Protein AF-A0ABD7RVI8-F1 (afdb_monomer)

Secondary structure (DSSP, 8-state):
--HHHHHHHHHHHHHHHHHHHHHHHHHHHTTS-HHHHHT--S-HHHHHHHHHHHHHHHHHHHHTTTTHHHHHHHHHHHHHHHHHHHHHHTBPPHHHHHHHHHHHHHS----TT--TTS-------------SSB-STTHHHHHHHHHHHHHHHHHHHHHHHHHS------------

Radius of gyration: 23.75 Å; Cα contacts (8 Å, |Δi|>4): 114; chains: 1; bounding box: 51×26×94 Å

pLDDT: mean 76.81, std 14.66, range [35.72, 91.62]

Structure (mmCIF, N/CA/C/O backbone):
data_AF-A0ABD7RVI8-F1
#
_entry.id   AF-A0ABD7RVI8-F1
#
loop_
_atom_site.group_PDB
_atom_site.id
_atom_site.type_symbol
_atom_site.label_atom_id
_atom_site.label_alt_id
_atom_site.label_comp_id
_atom_site.label_asym_id
_atom_site.label_entity_id
_atom_site.label_seq_id
_atom_site.pdbx_PDB_ins_code
_atom_site.Cartn_x
_atom_site.Cartn_y
_atom_site.Cartn_z
_atom_site.occupancy
_atom_site.B_iso_or_equiv
_atom_site.auth_seq_id
_atom_site.auth_comp_id
_atom_site.auth_asym_id
_atom_site.auth_atom_id
_atom_site.pdbx_PDB_model_num
ATOM 1 N N . MET A 1 1 ? -7.418 -14.032 27.346 1.00 65.50 1 MET A N 1
ATOM 2 C CA . MET A 1 1 ? -6.309 -13.885 26.374 1.00 65.50 1 MET A CA 1
ATOM 3 C C . MET A 1 1 ? -5.485 -12.656 26.754 1.00 65.50 1 MET A C 1
ATOM 5 O O . MET A 1 1 ? -6.101 -11.613 26.969 1.00 65.50 1 MET A O 1
ATOM 9 N N . 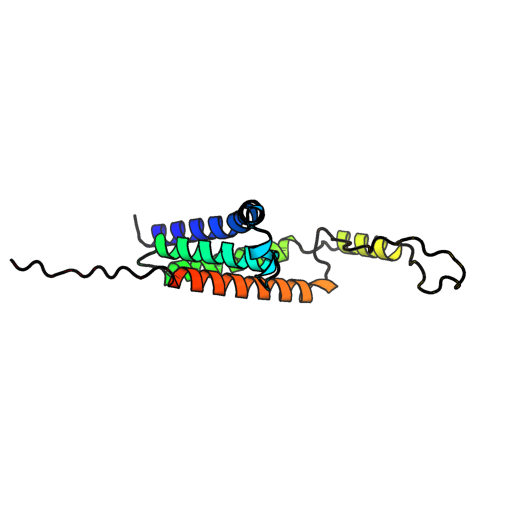PRO A 1 2 ? -4.152 -12.762 26.897 1.00 83.25 2 PRO A N 1
ATOM 10 C CA . PRO A 1 2 ? -3.298 -11.642 27.305 1.00 83.25 2 PRO A CA 1
ATOM 11 C C . PRO A 1 2 ? -3.337 -10.496 26.283 1.00 83.25 2 PRO A C 1
ATOM 13 O O . PRO A 1 2 ? -3.498 -10.730 25.084 1.00 83.25 2 PRO A O 1
ATOM 16 N N . ALA A 1 3 ? -3.195 -9.254 26.759 1.00 79.38 3 ALA A N 1
ATOM 17 C CA . ALA A 1 3 ? -3.340 -8.047 25.937 1.00 79.38 3 ALA A CA 1
ATOM 18 C C . ALA A 1 3 ? -2.394 -8.038 24.724 1.00 79.38 3 ALA A C 1
ATOM 20 O O . ALA A 1 3 ? -2.830 -7.733 23.620 1.00 79.38 3 ALA A O 1
ATOM 21 N N . ILE A 1 4 ? -1.143 -8.473 24.909 1.00 83.44 4 ILE A N 1
ATOM 22 C CA . ILE A 1 4 ? -0.126 -8.570 23.848 1.00 83.44 4 ILE A CA 1
ATOM 23 C C . ILE A 1 4 ? -0.589 -9.488 22.711 1.00 83.44 4 ILE A C 1
ATOM 25 O O . ILE A 1 4 ? -0.491 -9.126 21.544 1.00 83.44 4 ILE A O 1
ATOM 29 N N . VAL A 1 5 ? -1.160 -10.649 23.041 1.00 85.44 5 VAL A N 1
ATOM 30 C CA . VAL A 1 5 ? -1.636 -11.604 22.031 1.00 85.44 5 VAL A CA 1
ATOM 31 C C . VAL A 1 5 ? -2.849 -11.047 21.284 1.00 85.44 5 VAL A C 1
ATOM 33 O O . VAL A 1 5 ? -2.932 -11.193 20.070 1.00 85.44 5 VAL A O 1
ATOM 36 N N . ARG A 1 6 ? -3.763 -10.343 21.968 1.00 83.62 6 ARG A N 1
ATOM 37 C CA . ARG A 1 6 ? -4.909 -9.683 21.308 1.00 83.62 6 ARG A CA 1
ATOM 38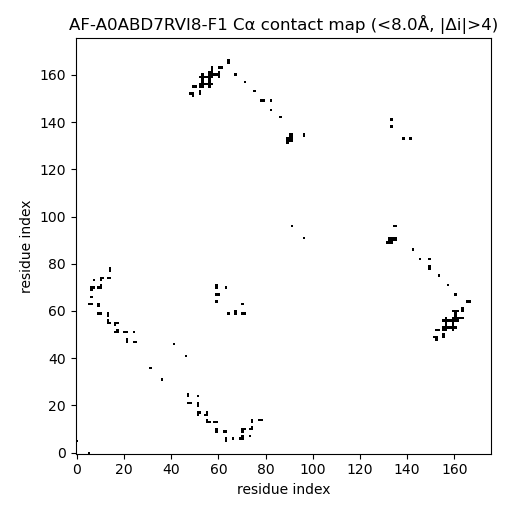 C C . ARG A 1 6 ? -4.448 -8.575 20.360 1.00 83.62 6 ARG A C 1
ATOM 40 O O . ARG A 1 6 ? -4.945 -8.487 19.243 1.00 83.62 6 ARG A O 1
ATOM 47 N N . ILE A 1 7 ? -3.477 -7.772 20.796 1.00 85.44 7 ILE A N 1
ATOM 48 C CA . ILE A 1 7 ? -2.845 -6.719 19.997 1.00 85.44 7 ILE A CA 1
ATOM 49 C C . ILE A 1 7 ? -2.204 -7.330 18.743 1.00 85.44 7 ILE A C 1
ATOM 51 O O . ILE A 1 7 ? -2.555 -6.930 17.635 1.00 85.44 7 ILE A O 1
ATOM 55 N N . GLY A 1 8 ? -1.355 -8.349 18.901 1.00 84.12 8 GLY A N 1
ATOM 56 C CA . GLY A 1 8 ? -0.686 -9.014 17.781 1.00 84.12 8 GLY A CA 1
ATOM 57 C C . GLY A 1 8 ? -1.661 -9.645 16.785 1.00 84.12 8 GLY A C 1
ATOM 58 O O . GLY A 1 8 ? -1.542 -9.422 15.585 1.00 84.12 8 GLY A O 1
ATOM 59 N N . LEU A 1 9 ? -2.678 -10.362 17.270 1.00 88.69 9 LEU A N 1
ATOM 60 C CA . LEU A 1 9 ? -3.653 -11.043 16.412 1.00 88.69 9 LEU A CA 1
ATOM 61 C C . LEU A 1 9 ? -4.548 -10.044 15.661 1.00 88.69 9 LEU A C 1
ATOM 63 O O . LEU A 1 9 ? -4.825 -10.235 14.481 1.00 88.69 9 LEU A O 1
ATOM 67 N N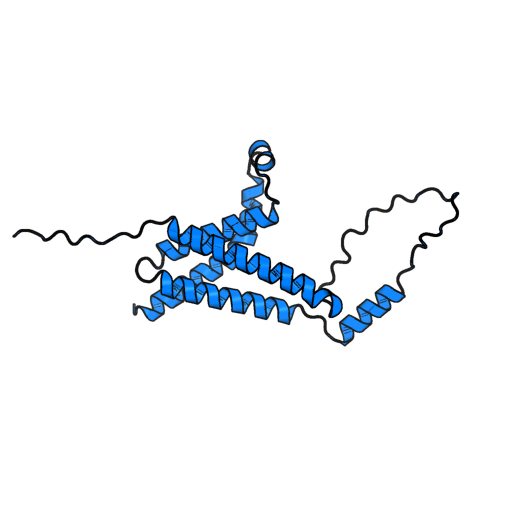 . SER A 1 10 ? -4.933 -8.937 16.304 1.00 87.25 10 SER A N 1
ATOM 68 C CA . SER A 1 10 ? -5.672 -7.855 15.637 1.00 87.25 10 SER A CA 1
ATOM 69 C C . SER A 1 10 ? -4.832 -7.117 14.587 1.00 87.25 10 SER A C 1
ATOM 71 O O . SER A 1 10 ? -5.347 -6.799 13.515 1.00 87.25 10 SER A O 1
ATOM 73 N N . ALA A 1 11 ? -3.539 -6.893 14.850 1.00 87.62 11 ALA A N 1
ATOM 74 C CA . ALA A 1 11 ? -2.624 -6.305 13.877 1.00 87.62 11 ALA A CA 1
ATOM 75 C C . ALA A 1 11 ? -2.428 -7.238 12.673 1.00 87.62 11 ALA A C 1
ATOM 77 O O . ALA A 1 11 ? -2.547 -6.794 11.534 1.00 87.62 11 ALA A O 1
ATOM 78 N N . LEU A 1 12 ? -2.231 -8.537 12.916 1.00 89.75 12 LEU A N 1
ATOM 79 C CA . LEU A 1 12 ? -2.093 -9.543 11.864 1.00 89.75 12 LEU A CA 1
ATOM 80 C C . LEU A 1 12 ? -3.364 -9.653 11.016 1.00 89.75 12 LEU A C 1
ATOM 82 O O . LEU A 1 12 ? -3.284 -9.592 9.795 1.00 89.75 12 LEU A O 1
ATOM 86 N N . ALA A 1 13 ? -4.542 -9.723 11.642 1.00 89.12 13 ALA A N 1
ATOM 87 C CA . ALA A 1 13 ? -5.815 -9.721 10.922 1.00 89.12 13 ALA A CA 1
ATOM 88 C C . ALA A 1 13 ? -5.991 -8.454 10.068 1.00 89.12 13 ALA A C 1
ATOM 90 O O . ALA A 1 13 ? -6.439 -8.534 8.928 1.00 89.12 13 ALA A O 1
ATOM 91 N N . THR A 1 14 ? -5.584 -7.290 10.583 1.00 87.62 14 THR A N 1
ATOM 92 C CA . THR A 1 14 ? -5.637 -6.030 9.826 1.00 87.62 14 THR A CA 1
ATOM 93 C C . THR A 1 14 ? -4.687 -6.049 8.625 1.00 87.62 14 THR A C 1
ATOM 95 O O . THR A 1 14 ? -5.070 -5.610 7.544 1.00 87.62 14 THR A O 1
ATOM 98 N N . LEU A 1 15 ? -3.472 -6.584 8.781 1.00 86.88 15 LEU A N 1
ATOM 99 C CA . LEU A 1 15 ? -2.514 -6.737 7.679 1.00 86.88 15 LEU A CA 1
ATOM 100 C C . LEU A 1 15 ? -3.025 -7.707 6.607 1.00 86.88 15 LEU A C 1
ATOM 102 O O . LEU A 1 15 ? -2.894 -7.422 5.420 1.00 86.88 15 LEU A O 1
ATOM 106 N N . VAL A 1 16 ? -3.669 -8.806 7.010 1.0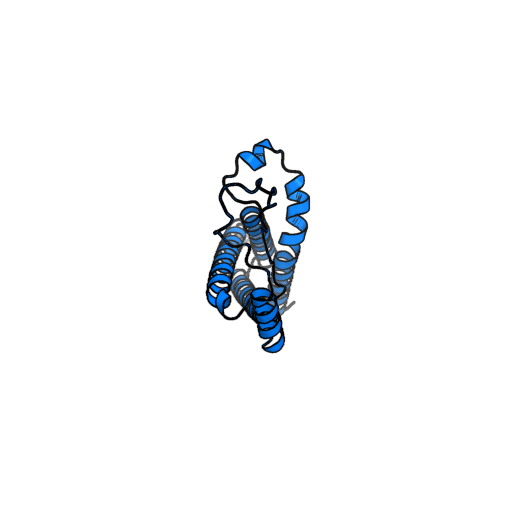0 88.69 16 VAL A N 1
ATOM 107 C CA . VAL A 1 16 ? -4.333 -9.735 6.082 1.00 88.69 16 VAL A CA 1
ATOM 108 C C . VAL A 1 16 ? -5.421 -9.006 5.293 1.00 88.69 16 VAL A C 1
ATOM 110 O O . VAL A 1 16 ? -5.457 -9.101 4.068 1.00 88.69 16 VAL A O 1
ATOM 113 N N . VAL A 1 17 ? -6.263 -8.209 5.959 1.00 87.19 17 VA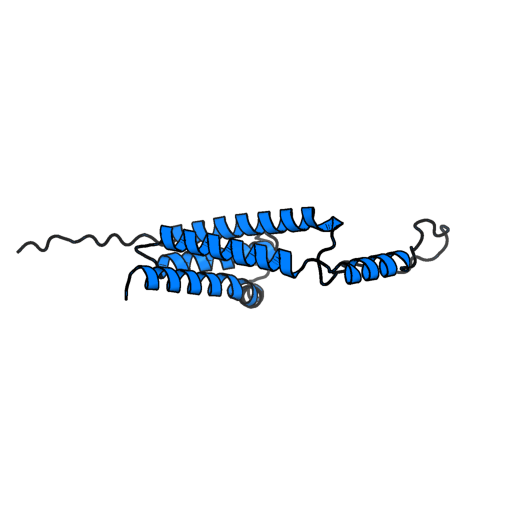L A N 1
ATOM 114 C CA . VAL A 1 17 ? -7.269 -7.386 5.271 1.00 87.19 17 VAL A CA 1
ATOM 115 C C . VAL A 1 17 ? -6.602 -6.410 4.299 1.00 87.19 17 VAL A C 1
ATOM 117 O O . VAL A 1 17 ? -7.020 -6.350 3.149 1.00 87.19 17 VAL A O 1
ATOM 120 N N . LEU A 1 18 ? -5.542 -5.700 4.698 1.00 85.75 18 LEU A N 1
ATOM 121 C CA . LEU A 1 18 ? -4.792 -4.779 3.824 1.00 85.75 18 LEU A CA 1
ATOM 122 C C . LEU A 1 18 ? -4.171 -5.455 2.598 1.00 85.75 18 LEU A C 1
ATOM 124 O O . LEU A 1 18 ? -3.991 -4.805 1.570 1.00 85.75 18 LEU A O 1
ATOM 128 N N . TYR A 1 19 ? -3.823 -6.734 2.713 1.00 84.44 19 TYR A N 1
ATOM 129 C CA . TYR A 1 19 ? -3.220 -7.498 1.629 1.00 84.44 19 TYR A CA 1
ATOM 130 C C . TYR A 1 19 ? -4.264 -8.029 0.636 1.00 84.44 19 TYR A C 1
ATOM 132 O O . TYR A 1 19 ? -4.085 -7.896 -0.572 1.00 84.44 19 TYR A O 1
ATOM 140 N N . PHE A 1 20 ? -5.377 -8.582 1.130 1.00 85.25 20 PHE A N 1
ATOM 141 C CA . PHE A 1 20 ? -6.403 -9.200 0.278 1.00 85.25 20 PHE A CA 1
ATOM 142 C C . PHE A 1 20 ? -7.466 -8.223 -0.226 1.00 85.25 20 PHE A C 1
ATOM 144 O O . PHE A 1 20 ? -8.001 -8.408 -1.318 1.00 85.25 20 PHE A O 1
ATOM 151 N N . SER A 1 21 ? -7.790 -7.172 0.533 1.00 82.75 21 SER A N 1
ATOM 152 C CA . SER A 1 21 ? -8.838 -6.231 0.120 1.00 82.75 21 SER A CA 1
ATOM 153 C C . SER A 1 21 ? -8.548 -5.540 -1.218 1.00 82.75 21 SER A C 1
ATOM 155 O O . SER A 1 21 ? -9.482 -5.490 -2.012 1.00 82.75 21 SER A O 1
ATOM 157 N N . PRO A 1 22 ? -7.312 -5.122 -1.571 1.00 81.94 22 PRO A N 1
ATOM 158 C CA . PRO A 1 22 ? -7.037 -4.557 -2.892 1.00 81.94 22 PRO A CA 1
ATOM 159 C C . PRO A 1 22 ? -7.236 -5.541 -4.053 1.00 81.94 22 PRO A C 1
ATOM 161 O O . PRO A 1 22 ? -7.400 -5.087 -5.180 1.00 81.94 22 PRO A O 1
ATOM 164 N N . GLN A 1 23 ? -7.214 -6.856 -3.800 1.00 83.31 23 GLN A N 1
ATOM 165 C CA . GLN A 1 23 ? -7.458 -7.890 -4.815 1.00 83.31 23 GLN A CA 1
ATOM 166 C C . GLN A 1 23 ? -8.959 -8.149 -4.998 1.00 83.31 23 GLN A C 1
ATOM 168 O O . GLN A 1 23 ? -9.422 -8.379 -6.108 1.00 83.31 23 GLN A O 1
ATOM 173 N N . LEU A 1 24 ? -9.735 -8.074 -3.914 1.00 80.88 24 LEU A N 1
ATOM 174 C CA . LEU A 1 24 ? -11.171 -8.365 -3.926 1.00 80.88 24 LEU A CA 1
ATOM 175 C C . LEU A 1 24 ? -12.030 -7.146 -4.281 1.00 80.88 24 LEU A C 1
ATOM 177 O O . LEU A 1 24 ? -13.040 -7.290 -4.968 1.00 80.88 24 LEU A O 1
ATOM 181 N N . LEU A 1 25 ? -11.648 -5.947 -3.824 1.00 80.50 25 LEU A N 1
ATOM 182 C CA . LEU A 1 25 ? -12.441 -4.736 -4.037 1.00 80.50 25 LEU A CA 1
ATOM 183 C C . LEU A 1 25 ? -12.668 -4.404 -5.515 1.00 80.50 25 LEU A C 1
ATOM 185 O O . LEU A 1 25 ? -13.792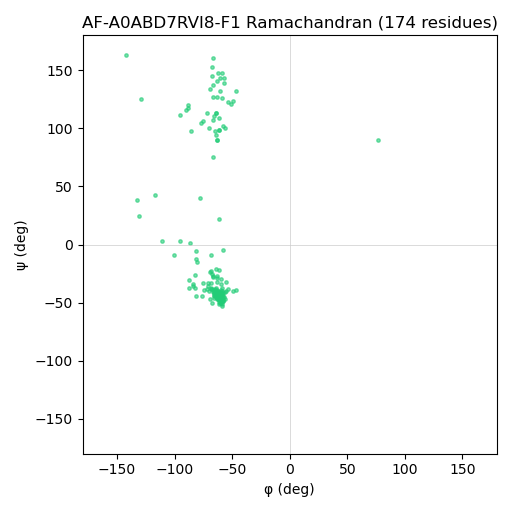 -4.035 -5.833 1.00 80.50 25 LEU A O 1
ATOM 189 N N . PRO A 1 26 ? -11.683 -4.531 -6.427 1.00 77.81 26 PRO A N 1
ATOM 190 C CA . PRO A 1 26 ? -11.896 -4.247 -7.843 1.00 77.81 26 PRO A CA 1
ATOM 191 C C . PRO A 1 26 ? -13.052 -5.051 -8.436 1.00 77.81 26 PRO A C 1
ATOM 193 O O . PRO A 1 26 ? -13.869 -4.491 -9.158 1.00 77.81 26 PRO A O 1
ATOM 196 N N . HIS A 1 27 ? -13.190 -6.327 -8.061 1.00 78.56 27 HIS A N 1
ATOM 197 C CA . HIS A 1 27 ? -14.299 -7.172 -8.512 1.00 78.56 27 HIS A CA 1
ATOM 198 C C . HIS A 1 27 ? -15.666 -6.669 -8.032 1.00 78.56 27 HIS A C 1
ATOM 200 O O . HIS A 1 27 ? -16.667 -6.867 -8.714 1.00 78.56 27 HIS A O 1
ATOM 206 N N . LEU A 1 28 ? -15.712 -5.995 -6.881 1.00 75.94 28 LEU A N 1
ATOM 207 C CA . LEU A 1 28 ? -16.920 -5.352 -6.364 1.00 75.94 28 LEU A CA 1
ATOM 208 C C . LEU A 1 28 ? -17.130 -3.957 -6.962 1.00 75.94 28 LEU A C 1
ATOM 210 O O . LEU A 1 28 ? -18.266 -3.555 -7.184 1.00 75.94 28 LEU A O 1
ATOM 214 N N . LEU A 1 29 ? -16.053 -3.223 -7.249 1.00 73.81 29 LEU A N 1
ATOM 215 C CA . LEU A 1 29 ? -16.106 -1.890 -7.852 1.00 73.81 29 LEU A CA 1
ATOM 216 C C . LEU A 1 29 ? -16.613 -1.925 -9.298 1.00 73.81 29 LEU A C 1
ATOM 218 O O . LEU A 1 29 ? -17.206 -0.949 -9.737 1.00 73.81 29 LEU A O 1
ATOM 222 N N . VAL A 1 30 ? -16.466 -3.045 -10.013 1.00 74.88 30 VAL A N 1
ATOM 223 C CA . VAL A 1 30 ? -17.097 -3.250 -11.335 1.00 74.88 30 VAL A CA 1
ATOM 224 C C . VAL A 1 30 ? -18.631 -3.200 -11.257 1.00 74.88 30 VAL A C 1
ATOM 226 O O . VAL A 1 30 ? -19.287 -2.904 -12.250 1.00 74.88 30 VAL A O 1
ATOM 229 N N . LEU A 1 31 ? -19.222 -3.441 -10.082 1.00 76.12 31 LEU A N 1
ATOM 230 C CA . LEU A 1 31 ? -20.670 -3.347 -9.874 1.00 76.12 31 LEU A CA 1
ATOM 231 C C . LEU A 1 31 ? -21.151 -1.903 -9.647 1.00 76.12 31 LEU A C 1
ATOM 233 O O . LEU A 1 31 ? -22.360 -1.689 -9.528 1.00 76.12 31 LEU A O 1
ATOM 237 N N . LEU A 1 32 ? -20.250 -0.912 -9.545 1.00 72.81 32 LEU A N 1
ATOM 238 C CA . LEU A 1 32 ? -20.675 0.481 -9.429 1.00 72.81 32 LEU A CA 1
ATOM 239 C C . LEU A 1 32 ? -21.354 0.935 -10.730 1.00 72.81 32 LEU A C 1
ATOM 241 O O . LEU A 1 32 ? -20.821 0.696 -11.813 1.00 72.81 32 LEU A O 1
ATOM 245 N N . PRO A 1 33 ? -22.475 1.670 -10.642 1.00 79.06 33 PRO A N 1
ATOM 246 C CA . PRO A 1 33 ? -23.052 2.327 -11.806 1.00 79.06 33 PRO A CA 1
ATOM 247 C C . PRO A 1 33 ? -22.034 3.276 -12.451 1.00 79.06 33 PRO A C 1
ATOM 249 O O . PRO A 1 33 ? -21.362 4.036 -11.747 1.00 79.06 33 PRO A O 1
ATOM 252 N N . GLU A 1 34 ? -21.973 3.295 -13.783 1.00 73.38 34 GLU A N 1
ATOM 253 C CA . GLU A 1 34 ? -21.052 4.156 -14.546 1.00 73.38 34 GLU A CA 1
ATOM 254 C C . GLU A 1 34 ? -21.192 5.642 -14.181 1.00 73.38 34 GLU A C 1
ATOM 256 O O . GLU A 1 34 ? -20.206 6.373 -14.145 1.00 73.38 34 GLU A O 1
ATOM 261 N N . SER A 1 35 ? -22.401 6.082 -13.816 1.00 75.31 35 SER A N 1
ATOM 262 C CA . SER A 1 35 ? -22.674 7.447 -13.353 1.00 75.31 35 SER A CA 1
ATOM 263 C C . SER A 1 35 ? -21.947 7.810 -12.055 1.00 75.31 35 SER A C 1
ATOM 265 O O . SER A 1 35 ? -21.560 8.962 -11.869 1.00 75.31 35 SER A O 1
ATOM 267 N N . VAL A 1 36 ? -21.734 6.840 -11.164 1.00 70.44 36 VAL A N 1
ATOM 268 C CA . VAL A 1 36 ? -21.009 7.034 -9.901 1.00 70.44 36 VAL A CA 1
ATOM 269 C C . VAL A 1 36 ? -19.503 6.967 -10.141 1.00 70.44 36 VAL A C 1
ATOM 271 O O . VAL A 1 36 ? -18.759 7.757 -9.563 1.00 70.44 36 VAL A O 1
ATOM 274 N N . ALA A 1 37 ? -19.052 6.078 -11.032 1.00 66.25 37 ALA A N 1
ATOM 275 C CA . ALA A 1 37 ? -17.648 5.999 -11.430 1.00 66.25 37 ALA A CA 1
ATOM 276 C C . ALA A 1 37 ? -17.181 7.285 -12.139 1.00 66.25 37 ALA A C 1
ATOM 278 O O . ALA A 1 37 ? -16.113 7.802 -11.823 1.00 66.25 37 ALA A O 1
ATOM 279 N N . ALA A 1 38 ? -18.007 7.849 -13.026 1.00 68.00 38 ALA A N 1
ATOM 280 C CA . ALA A 1 38 ? -17.714 9.096 -13.735 1.00 68.00 38 ALA A CA 1
ATOM 281 C C . ALA A 1 38 ? -17.731 10.342 -12.828 1.00 68.00 38 ALA A C 1
ATOM 283 O O . ALA A 1 38 ? -17.099 11.347 -13.147 1.00 68.00 38 ALA A O 1
ATOM 284 N N . ALA A 1 39 ? -18.437 10.291 -11.694 1.00 75.62 39 ALA A N 1
ATOM 285 C CA . ALA A 1 39 ? -18.519 11.397 -10.739 1.00 75.62 39 ALA A CA 1
ATOM 286 C C . ALA A 1 39 ? -17.312 11.483 -9.785 1.00 75.62 39 ALA A C 1
ATOM 288 O O . ALA A 1 39 ? -17.157 12.483 -9.083 1.00 75.62 39 ALA A O 1
ATOM 289 N N . LEU A 1 40 ? -16.466 10.449 -9.730 1.00 67.88 40 LEU A N 1
ATOM 290 C CA . LEU A 1 40 ? -15.295 10.403 -8.858 1.00 67.88 40 LEU A CA 1
ATOM 291 C C . LEU A 1 40 ? -14.047 10.859 -9.635 1.00 67.88 40 LEU A C 1
ATOM 293 O O . LEU A 1 40 ? -13.566 10.118 -10.489 1.00 67.88 40 LEU A O 1
ATOM 297 N N . PRO A 1 41 ? -13.448 12.026 -9.322 1.00 72.50 41 PRO A N 1
ATOM 298 C CA . PRO A 1 41 ? -12.217 12.500 -9.963 1.00 72.50 41 PRO A CA 1
ATOM 299 C C . PRO A 1 41 ? -10.974 11.785 -9.396 1.00 72.50 41 PRO A C 1
ATOM 301 O O . PRO A 1 41 ? -9.955 12.409 -9.109 1.00 72.50 41 PRO A O 1
ATOM 304 N N . ILE A 1 42 ? -11.071 10.477 -9.146 1.00 76.06 42 ILE A N 1
ATOM 305 C CA . ILE A 1 42 ? -10.026 9.659 -8.529 1.00 76.06 42 ILE A CA 1
ATOM 306 C C . ILE A 1 42 ? -9.813 8.440 -9.420 1.00 76.06 42 ILE A C 1
ATOM 308 O O . ILE A 1 42 ? -10.754 7.702 -9.701 1.00 76.06 42 ILE A O 1
ATOM 312 N N . GLY A 1 43 ? -8.568 8.209 -9.845 1.00 74.50 43 GLY A N 1
ATOM 313 C CA . GLY A 1 43 ? -8.225 7.036 -10.645 1.00 74.50 43 GLY A CA 1
ATOM 314 C C . GLY A 1 43 ? -8.570 5.722 -9.921 1.00 74.50 43 GLY A C 1
ATOM 315 O O . GLY A 1 43 ? -8.451 5.652 -8.692 1.00 74.50 43 GLY A O 1
ATOM 316 N N . PRO A 1 44 ? -8.948 4.657 -10.651 1.00 73.88 44 PRO A N 1
ATOM 317 C CA . PRO A 1 44 ? -9.457 3.412 -10.065 1.00 73.88 44 PRO A CA 1
ATOM 318 C C . PRO A 1 44 ? -8.454 2.743 -9.116 1.00 73.88 44 PRO A C 1
ATOM 320 O O . PRO A 1 44 ? -8.846 2.184 -8.092 1.00 73.88 44 PRO A O 1
ATOM 323 N N . PHE A 1 45 ? -7.153 2.862 -9.406 1.00 77.62 45 PHE A N 1
ATOM 324 C CA . PHE A 1 45 ? -6.083 2.387 -8.529 1.00 77.62 45 PHE A CA 1
ATOM 325 C C . PHE A 1 45 ? -6.092 3.094 -7.165 1.00 77.62 45 PHE A C 1
ATOM 327 O O . PHE A 1 45 ? -6.137 2.432 -6.128 1.00 77.62 45 PHE A O 1
ATOM 334 N N . ILE A 1 46 ? -6.115 4.433 -7.157 1.00 80.12 46 ILE A N 1
ATOM 335 C CA . ILE A 1 46 ? -6.117 5.230 -5.921 1.00 80.12 46 ILE A CA 1
ATOM 336 C C . ILE A 1 46 ? -7.417 5.007 -5.147 1.00 80.12 46 ILE A C 1
ATOM 338 O O . ILE A 1 46 ? -7.383 4.846 -3.929 1.00 80.12 46 ILE A O 1
ATOM 342 N N . LEU A 1 47 ? -8.557 4.932 -5.837 1.00 82.56 47 LEU A N 1
ATOM 343 C CA . LEU A 1 47 ? -9.847 4.658 -5.206 1.00 82.56 47 LEU A CA 1
ATOM 344 C C . LEU A 1 47 ? -9.845 3.301 -4.486 1.00 82.56 47 LEU A C 1
ATOM 346 O O . LEU A 1 47 ? -10.227 3.221 -3.317 1.00 82.56 47 LEU A O 1
ATOM 350 N N . ASN A 1 48 ? -9.363 2.249 -5.151 1.00 84.06 48 ASN A N 1
ATOM 351 C CA . ASN A 1 48 ? -9.226 0.925 -4.550 1.00 84.06 48 ASN A CA 1
ATOM 352 C C . ASN A 1 48 ? -8.271 0.950 -3.346 1.00 84.06 48 ASN A C 1
ATOM 354 O O . ASN A 1 48 ? -8.600 0.437 -2.274 1.00 84.06 48 ASN A O 1
ATOM 358 N N . LEU A 1 49 ? -7.111 1.592 -3.493 1.00 84.69 49 LEU A N 1
ATOM 359 C CA . LEU A 1 49 ? -6.105 1.718 -2.439 1.00 84.69 49 LEU A CA 1
ATOM 360 C C . LEU A 1 49 ? -6.653 2.453 -1.205 1.00 84.69 49 LEU A C 1
ATOM 362 O O . LEU A 1 49 ? -6.419 2.015 -0.079 1.00 84.69 49 LEU A O 1
ATOM 366 N N . LEU A 1 50 ? -7.430 3.519 -1.398 1.00 87.94 50 LEU A N 1
ATOM 367 C CA . LEU A 1 50 ? -8.075 4.260 -0.314 1.00 87.94 50 LEU A CA 1
ATOM 368 C C . LEU A 1 50 ? -9.156 3.431 0.381 1.00 87.94 50 LEU A C 1
ATOM 370 O O . LEU A 1 50 ? -9.146 3.328 1.606 1.00 87.94 50 LEU A O 1
ATOM 374 N N . LEU A 1 51 ? -10.075 2.826 -0.376 1.00 87.62 51 LEU A N 1
ATOM 375 C CA . LEU A 1 51 ? -11.200 2.077 0.191 1.00 87.62 51 LEU A CA 1
ATOM 376 C C . LEU A 1 51 ? -10.748 0.817 0.939 1.00 87.62 51 LEU A C 1
ATOM 378 O O . LEU A 1 51 ? -11.218 0.561 2.047 1.00 87.62 51 LEU A O 1
ATOM 382 N N . SER A 1 52 ? -9.807 0.060 0.371 1.00 87.88 52 SER A N 1
ATOM 383 C CA . SER A 1 52 ? -9.201 -1.110 1.026 1.00 87.88 52 SER A CA 1
ATOM 384 C C . SER A 1 52 ? -8.508 -0.729 2.340 1.00 87.88 52 SER A C 1
ATOM 386 O O . SER A 1 52 ? -8.692 -1.379 3.373 1.00 87.88 52 SER A O 1
ATOM 388 N N . SER A 1 53 ? -7.772 0.383 2.331 1.00 89.31 53 SER A N 1
ATOM 389 C CA . SER A 1 53 ? -7.043 0.880 3.502 1.00 89.31 53 SER A CA 1
ATOM 390 C C . SER A 1 53 ? -7.977 1.457 4.571 1.00 89.31 53 SER A C 1
ATOM 392 O O . SER A 1 53 ? -7.780 1.213 5.763 1.00 89.31 53 SER A O 1
ATOM 394 N N . LEU A 1 54 ? -9.043 2.151 4.164 1.00 90.19 54 LEU A N 1
ATOM 395 C CA . LEU A 1 54 ? -10.115 2.608 5.054 1.00 90.19 54 LEU A CA 1
ATOM 396 C C . LEU A 1 54 ? -10.818 1.428 5.730 1.00 90.19 54 LEU A C 1
ATOM 398 O O . LEU A 1 54 ? -10.989 1.436 6.951 1.00 90.19 54 LEU A O 1
ATOM 402 N N . LEU A 1 55 ? -11.183 0.399 4.957 1.00 89.00 55 LEU A N 1
ATOM 403 C CA . LEU A 1 55 ? -11.817 -0.816 5.469 1.00 89.00 55 LEU A CA 1
ATOM 404 C C . LEU A 1 55 ? -10.927 -1.497 6.516 1.00 89.00 55 LEU A C 1
ATOM 406 O O . LEU A 1 55 ? -11.398 -1.844 7.600 1.00 89.00 55 LEU A O 1
ATOM 410 N N . ALA A 1 56 ? -9.626 -1.609 6.246 1.00 88.31 56 ALA A N 1
ATOM 411 C CA . ALA A 1 56 ? -8.673 -2.132 7.215 1.00 88.31 56 ALA A CA 1
ATOM 412 C C . ALA A 1 56 ? -8.595 -1.289 8.498 1.00 88.31 56 ALA A C 1
ATOM 414 O O . ALA A 1 56 ? -8.566 -1.844 9.598 1.00 88.31 56 ALA A O 1
ATOM 415 N N . GLY A 1 57 ? -8.618 0.042 8.386 1.00 88.12 57 GLY A N 1
ATOM 416 C CA . GLY A 1 57 ? -8.688 0.941 9.541 1.00 88.12 57 GLY A CA 1
ATOM 417 C C . GLY A 1 57 ? -9.941 0.721 10.394 1.00 88.12 57 GLY A C 1
ATOM 418 O O . GLY A 1 57 ? -9.862 0.655 11.625 1.00 88.12 57 GLY A O 1
ATOM 419 N N . VAL A 1 58 ? -11.096 0.533 9.753 1.00 88.62 58 VAL A N 1
ATOM 420 C CA . VAL A 1 58 ? -12.353 0.197 10.438 1.00 88.62 58 VAL A CA 1
ATOM 421 C C . VAL A 1 58 ? -12.237 -1.160 11.141 1.00 88.62 58 VAL A C 1
ATOM 423 O O . VAL A 1 58 ? -12.552 -1.260 12.330 1.00 88.62 58 VAL A O 1
ATOM 426 N N . CYS A 1 59 ? -11.715 -2.186 10.461 1.00 87.81 59 CYS A N 1
ATOM 427 C CA . CYS A 1 59 ? -11.468 -3.506 11.049 1.00 87.81 59 CYS A CA 1
ATOM 428 C C . CYS A 1 59 ? -10.554 -3.424 12.278 1.00 87.81 59 CYS A C 1
ATOM 430 O O . CYS A 1 59 ? -10.881 -3.990 13.323 1.00 87.81 59 CYS A O 1
ATOM 432 N N . LEU A 1 60 ? -9.457 -2.666 12.199 1.00 88.69 60 LEU A N 1
ATOM 433 C CA . LEU A 1 60 ? -8.553 -2.437 13.327 1.00 88.69 60 LEU A CA 1
ATOM 434 C C . LEU A 1 60 ? -9.299 -1.817 14.508 1.00 88.69 60 LEU A C 1
ATOM 436 O O . LEU A 1 60 ? -9.190 -2.298 15.637 1.00 88.69 60 LEU A O 1
ATOM 440 N N . ALA A 1 61 ? -10.089 -0.770 14.272 1.00 86.25 61 ALA A N 1
ATOM 441 C CA . ALA A 1 61 ? -10.794 -0.083 15.347 1.00 86.25 61 ALA A CA 1
ATOM 442 C C . ALA A 1 61 ? -11.884 -0.930 16.021 1.00 86.25 61 ALA A C 1
ATOM 444 O O . ALA A 1 61 ? -12.159 -0.709 17.211 1.00 86.25 61 ALA A O 1
ATOM 445 N N . LEU A 1 62 ? -12.469 -1.884 15.289 1.00 85.88 62 LEU A N 1
ATOM 446 C CA . LEU A 1 62 ? -13.417 -2.872 15.806 1.00 85.88 62 LEU A CA 1
ATOM 447 C C . LEU A 1 62 ? -12.713 -3.984 16.599 1.00 85.88 62 LEU A C 1
ATOM 449 O O . LEU A 1 62 ? -13.155 -4.320 17.697 1.00 85.88 62 LEU A O 1
ATOM 453 N N . LEU A 1 63 ? -11.600 -4.518 16.088 1.00 85.19 63 LEU A N 1
ATOM 454 C CA . LEU A 1 63 ? -10.858 -5.620 16.718 1.00 85.19 63 LEU A CA 1
ATOM 455 C C . LEU A 1 63 ? -10.042 -5.175 17.941 1.00 85.19 63 LEU A C 1
ATOM 457 O O . LEU A 1 63 ? -9.892 -5.930 18.902 1.00 85.19 63 LEU A O 1
ATOM 461 N N . ALA A 1 64 ? -9.527 -3.946 17.925 1.00 82.75 64 ALA A N 1
ATOM 462 C CA . ALA A 1 64 ? -8.600 -3.419 18.923 1.00 82.75 64 ALA A CA 1
ATOM 463 C C . ALA A 1 64 ? -9.173 -2.232 19.709 1.00 82.75 64 ALA A C 1
ATOM 465 O O . ALA A 1 64 ? -8.468 -1.254 19.968 1.00 82.75 64 ALA A O 1
ATOM 466 N N . SER A 1 65 ? -10.445 -2.299 20.120 1.00 77.06 65 SER A N 1
ATOM 467 C CA . SER A 1 65 ? -11.179 -1.179 20.738 1.00 77.06 65 SER A CA 1
ATOM 468 C C . SER A 1 65 ? -10.412 -0.437 21.845 1.00 77.06 65 SER A C 1
ATOM 470 O O . SER A 1 65 ? -10.457 0.792 21.900 1.00 77.06 65 SER A O 1
ATOM 472 N N . ASN A 1 66 ? -9.667 -1.170 22.681 1.00 79.56 66 ASN A N 1
ATOM 473 C CA . ASN A 1 66 ? -8.971 -0.636 23.858 1.00 79.56 66 ASN A CA 1
ATOM 474 C C . ASN A 1 66 ? -7.466 -0.401 23.633 1.00 79.56 66 ASN A C 1
ATOM 476 O O . ASN A 1 66 ? -6.816 0.217 24.472 1.00 79.56 66 ASN A O 1
ATOM 480 N N . HIS A 1 67 ? -6.909 -0.861 22.508 1.00 82.81 67 HIS A N 1
ATOM 481 C CA . HIS A 1 67 ? -5.468 -0.804 22.220 1.00 82.81 67 HIS A CA 1
ATOM 482 C C . HIS A 1 67 ? -5.151 -0.243 20.827 1.00 82.81 67 HIS A C 1
ATOM 484 O O . HIS A 1 67 ? -4.073 -0.496 20.296 1.00 82.81 67 HIS A O 1
ATOM 490 N N . ARG A 1 68 ? -6.064 0.566 20.266 1.00 84.62 68 ARG A N 1
ATOM 491 C CA . ARG A 1 68 ? -6.001 1.078 18.884 1.00 84.62 68 ARG A CA 1
ATOM 492 C C . ARG A 1 68 ? -4.654 1.684 18.492 1.00 84.62 68 ARG A C 1
ATOM 494 O O . ARG A 1 68 ? -4.210 1.466 17.377 1.00 84.62 68 ARG A O 1
ATOM 501 N N . LEU A 1 69 ? -4.012 2.439 19.387 1.00 85.25 69 LEU A N 1
ATOM 502 C CA . LEU A 1 69 ? -2.723 3.086 19.102 1.00 85.25 69 LEU A CA 1
ATOM 503 C C . LEU A 1 69 ? -1.584 2.069 18.984 1.00 85.25 69 LEU A C 1
ATOM 505 O O . LEU A 1 69 ? -0.826 2.112 18.022 1.00 85.25 69 LEU A O 1
ATOM 509 N N . ALA A 1 70 ? -1.493 1.128 19.928 1.00 85.88 70 ALA A N 1
ATOM 510 C CA . ALA A 1 70 ? -0.469 0.086 19.899 1.00 85.88 70 ALA A CA 1
ATOM 511 C C . ALA A 1 70 ? -0.651 -0.837 18.683 1.00 85.88 70 ALA A C 1
ATOM 513 O O . ALA A 1 70 ? 0.318 -1.184 18.013 1.00 85.88 70 ALA A O 1
ATOM 514 N N . THR A 1 71 ? -1.898 -1.185 18.352 1.00 86.38 71 THR A N 1
ATOM 515 C CA . THR A 1 71 ? -2.205 -2.000 17.170 1.00 86.38 71 THR A CA 1
ATOM 516 C C . THR A 1 71 ? -1.973 -1.242 15.870 1.00 86.38 71 THR A C 1
ATOM 518 O O . THR A 1 71 ? -1.426 -1.821 14.942 1.00 86.38 71 THR A O 1
ATOM 521 N N . ALA A 1 72 ? -2.318 0.048 15.798 1.00 86.81 72 ALA A N 1
ATOM 522 C CA . ALA A 1 72 ? -2.018 0.886 14.636 1.00 86.81 72 ALA A CA 1
ATOM 523 C C . ALA A 1 72 ? -0.508 1.027 14.415 1.00 86.81 72 ALA A C 1
ATOM 525 O O . ALA A 1 72 ? -0.056 0.918 13.280 1.00 86.81 72 ALA A O 1
ATOM 526 N N . GLY A 1 73 ? 0.277 1.180 15.488 1.00 88.12 73 GLY A N 1
ATOM 527 C CA . GLY A 1 73 ? 1.739 1.180 15.411 1.00 88.12 73 GLY A CA 1
ATOM 528 C C . GLY A 1 73 ? 2.297 -0.128 14.844 1.00 88.12 73 GLY A C 1
ATOM 529 O O . GLY A 1 73 ? 3.118 -0.098 13.932 1.00 88.12 73 GLY A O 1
ATOM 530 N N . LEU A 1 74 ? 1.805 -1.281 15.312 1.00 89.88 74 LEU A N 1
ATOM 531 C CA . LEU A 1 74 ? 2.206 -2.581 14.759 1.00 89.88 74 LEU A CA 1
ATOM 532 C C . LEU A 1 74 ? 1.790 -2.764 13.297 1.00 89.88 74 LEU A C 1
ATOM 534 O O . LEU A 1 74 ? 2.554 -3.330 12.522 1.00 89.88 74 LEU A O 1
ATOM 538 N N . VAL A 1 75 ? 0.610 -2.280 12.906 1.00 90.00 75 VAL A N 1
ATOM 539 C CA . VAL A 1 75 ? 0.165 -2.322 11.505 1.00 90.00 75 VAL A CA 1
ATOM 540 C C . VAL A 1 75 ? 1.036 -1.421 10.630 1.00 90.00 75 VAL A C 1
ATOM 542 O O . VAL A 1 75 ? 1.421 -1.844 9.546 1.00 90.00 75 VAL A O 1
ATOM 545 N N . ALA A 1 76 ? 1.413 -0.231 11.102 1.00 89.69 76 ALA A N 1
ATOM 546 C CA . ALA A 1 76 ? 2.327 0.657 10.384 1.00 89.69 76 ALA A CA 1
ATOM 547 C C . ALA A 1 76 ? 3.717 0.023 10.200 1.00 89.69 76 ALA A C 1
ATOM 549 O O . ALA A 1 76 ? 4.256 0.043 9.095 1.00 89.69 76 ALA A O 1
ATOM 550 N N . LEU A 1 77 ? 4.267 -0.599 11.249 1.00 90.81 77 LEU A N 1
ATOM 551 C CA . LEU A 1 77 ? 5.539 -1.328 11.168 1.00 90.81 77 LEU A CA 1
ATOM 552 C C . LEU A 1 77 ? 5.448 -2.545 10.239 1.00 90.81 77 LEU A C 1
ATOM 554 O O . LEU A 1 77 ? 6.352 -2.776 9.440 1.00 90.81 77 LEU A O 1
ATOM 558 N N . GLY A 1 78 ? 4.351 -3.302 10.308 1.00 88.56 78 GLY A N 1
ATOM 559 C CA . GLY A 1 78 ? 4.107 -4.436 9.419 1.00 88.56 78 GLY A CA 1
ATOM 560 C C . GLY A 1 78 ? 3.990 -4.013 7.955 1.00 88.56 78 GLY A C 1
ATOM 561 O O . GLY A 1 78 ? 4.605 -4.632 7.093 1.00 88.56 78 GLY A O 1
ATOM 562 N N . LEU A 1 79 ? 3.268 -2.923 7.676 1.00 87.56 79 LEU A N 1
ATOM 563 C CA . LEU A 1 79 ? 3.185 -2.327 6.341 1.00 87.56 79 LEU A CA 1
ATOM 564 C C . LEU A 1 79 ? 4.564 -1.911 5.830 1.00 87.56 79 LEU A C 1
ATOM 566 O O . LEU A 1 79 ? 4.918 -2.265 4.710 1.00 87.56 79 LEU A O 1
ATOM 570 N N . LEU A 1 80 ? 5.359 -1.221 6.651 1.00 89.69 80 LEU A N 1
ATOM 571 C CA . LEU A 1 80 ? 6.716 -0.823 6.277 1.00 89.69 80 LEU A CA 1
ATOM 572 C C . LEU A 1 80 ? 7.592 -2.043 5.950 1.00 89.69 80 LEU A C 1
ATOM 574 O O . LEU A 1 80 ? 8.304 -2.031 4.950 1.00 89.69 80 LEU A O 1
ATOM 578 N N . GLY A 1 81 ? 7.486 -3.118 6.737 1.00 88.44 81 GLY A N 1
ATOM 579 C CA . GLY A 1 81 ? 8.178 -4.380 6.468 1.00 88.44 81 GLY A CA 1
ATOM 580 C C . GLY A 1 81 ? 7.761 -5.026 5.143 1.00 88.44 81 GLY A C 1
ATOM 581 O O . GLY A 1 81 ? 8.624 -5.438 4.373 1.00 88.44 81 GLY A O 1
ATOM 582 N N . ILE A 1 82 ? 6.459 -5.064 4.840 1.00 85.94 82 ILE A N 1
ATOM 583 C CA . ILE A 1 82 ? 5.937 -5.599 3.570 1.00 85.94 82 ILE A CA 1
ATOM 584 C C . ILE A 1 82 ? 6.442 -4.770 2.383 1.00 85.94 82 ILE A C 1
ATOM 586 O O . ILE A 1 82 ? 6.869 -5.340 1.383 1.00 85.94 82 ILE A O 1
ATOM 590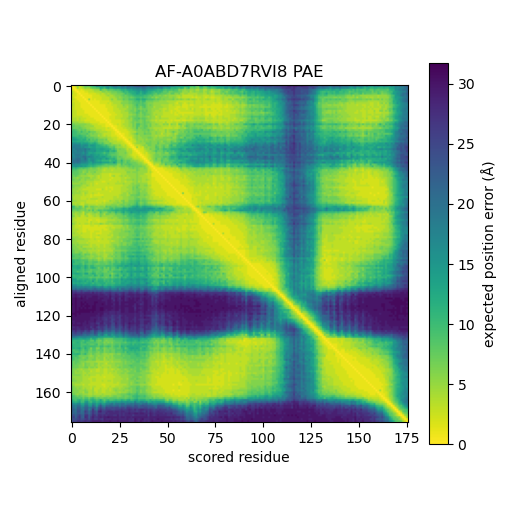 N N . TYR A 1 83 ? 6.427 -3.440 2.495 1.00 85.12 83 TYR A N 1
ATOM 591 C CA . TYR A 1 83 ? 6.910 -2.543 1.443 1.00 85.12 83 TYR A CA 1
ATOM 592 C C . TYR A 1 83 ? 8.418 -2.679 1.223 1.00 85.12 83 TYR A C 1
ATOM 594 O O . TYR A 1 83 ? 8.853 -2.811 0.082 1.00 85.12 83 TYR A O 1
ATOM 602 N N . ALA A 1 84 ? 9.211 -2.700 2.297 1.00 87.12 84 ALA A N 1
ATOM 603 C CA . ALA A 1 84 ? 10.660 -2.865 2.211 1.00 87.12 84 ALA A CA 1
ATOM 604 C C . ALA A 1 84 ? 11.037 -4.227 1.610 1.00 87.12 84 ALA A C 1
ATOM 606 O O . ALA A 1 84 ? 11.878 -4.298 0.714 1.00 87.12 84 ALA A O 1
ATOM 607 N N . PHE A 1 85 ? 10.378 -5.298 2.062 1.00 87.94 85 PHE A N 1
ATOM 608 C CA . PHE A 1 85 ? 10.586 -6.636 1.520 1.00 87.94 85 PHE A CA 1
ATOM 609 C C . PHE A 1 85 ? 10.159 -6.715 0.053 1.00 87.94 85 PHE A C 1
ATOM 611 O O . PHE A 1 85 ? 10.910 -7.233 -0.765 1.00 87.94 85 PHE A O 1
ATOM 618 N N . GLY A 1 86 ? 8.996 -6.163 -0.300 1.00 84.00 86 GLY A N 1
ATOM 619 C CA . GLY A 1 86 ? 8.511 -6.110 -1.677 1.00 84.00 86 GLY A CA 1
ATOM 620 C C . GLY A 1 86 ? 9.460 -5.346 -2.596 1.00 84.00 86 GLY A C 1
ATOM 621 O O . GLY A 1 86 ? 9.814 -5.859 -3.650 1.00 84.00 86 GLY A O 1
ATOM 622 N N . PHE A 1 87 ? 9.935 -4.169 -2.187 1.00 85.94 87 PHE A N 1
ATOM 623 C CA . PHE A 1 87 ? 10.908 -3.403 -2.966 1.00 85.94 87 PHE A CA 1
ATOM 624 C C . PHE A 1 87 ? 12.193 -4.203 -3.194 1.00 85.94 87 PHE A C 1
ATOM 626 O O . PHE A 1 87 ? 12.615 -4.373 -4.332 1.00 85.94 87 PHE A O 1
ATOM 633 N N . TYR A 1 88 ? 12.774 -4.758 -2.125 1.00 85.50 88 TYR A N 1
ATOM 634 C CA . TYR A 1 88 ? 14.007 -5.539 -2.215 1.00 85.50 88 TYR A CA 1
ATOM 635 C C . TYR A 1 88 ? 13.854 -6.795 -3.085 1.00 85.50 88 TYR A C 1
ATOM 637 O O . TYR A 1 88 ? 14.723 -7.087 -3.900 1.00 85.50 88 TYR A O 1
ATOM 645 N N . SER A 1 89 ? 12.734 -7.507 -2.948 1.00 85.94 89 SER A N 1
ATOM 646 C CA . SER A 1 89 ? 12.460 -8.743 -3.696 1.00 85.94 89 SER A CA 1
ATOM 647 C C . SER A 1 89 ? 12.253 -8.506 -5.191 1.00 85.94 89 SER A C 1
ATOM 649 O O . SER A 1 89 ? 12.421 -9.435 -5.971 1.00 85.94 89 SER A O 1
ATOM 651 N N . ASN A 1 90 ? 11.875 -7.287 -5.586 1.00 85.06 90 ASN A N 1
ATOM 652 C CA . ASN A 1 90 ? 11.662 -6.923 -6.982 1.00 85.06 90 ASN A CA 1
ATOM 653 C C . ASN A 1 90 ? 12.898 -6.276 -7.619 1.00 85.06 90 ASN A C 1
ATOM 655 O O . ASN A 1 90 ? 12.815 -5.868 -8.767 1.00 85.06 90 ASN A O 1
ATOM 659 N N . LEU A 1 91 ? 14.039 -6.148 -6.932 1.00 87.69 91 LEU A N 1
ATOM 660 C CA . LEU A 1 91 ? 15.255 -5.621 -7.559 1.00 87.69 91 LEU A CA 1
ATOM 661 C C . LEU A 1 91 ? 15.802 -6.613 -8.591 1.00 87.69 91 LEU A C 1
ATOM 663 O O . LEU A 1 91 ? 15.942 -7.800 -8.295 1.00 87.69 91 LEU A O 1
ATOM 667 N N . CYS A 1 92 ? 16.164 -6.125 -9.779 1.00 86.81 92 CYS A N 1
ATOM 668 C CA . CYS A 1 92 ? 16.806 -6.976 -10.776 1.00 86.81 92 CYS A CA 1
ATOM 669 C C . CYS A 1 92 ? 18.163 -7.493 -10.274 1.00 86.81 92 CYS A C 1
ATOM 671 O O . CYS A 1 92 ? 18.950 -6.760 -9.662 1.00 86.81 92 CYS A O 1
ATOM 673 N N . SER A 1 93 ? 18.461 -8.757 -10.585 1.00 86.81 93 SER A N 1
ATOM 674 C CA . SER A 1 93 ? 19.812 -9.298 -10.432 1.00 86.81 93 SER A CA 1
ATOM 675 C C . SER A 1 93 ? 20.771 -8.624 -11.421 1.00 86.81 93 SER A C 1
ATOM 677 O O . SER A 1 93 ? 20.349 -8.041 -12.423 1.00 86.81 93 SER A O 1
ATOM 679 N N . VAL A 1 94 ? 22.079 -8.695 -11.157 1.00 88.44 94 VAL A N 1
ATOM 680 C CA . VAL A 1 94 ? 23.094 -8.110 -12.054 1.00 88.44 94 VAL A CA 1
ATOM 681 C C . VAL A 1 94 ? 23.038 -8.758 -13.442 1.00 88.44 94 VAL A C 1
ATOM 683 O O . VAL A 1 94 ? 23.087 -8.058 -14.448 1.00 88.44 94 VAL A O 1
ATOM 686 N N . GLU A 1 95 ? 22.870 -10.080 -13.491 1.00 85.25 95 GLU A N 1
ATOM 687 C CA . GLU A 1 95 ? 22.769 -10.862 -14.729 1.00 85.25 95 GLU A CA 1
ATOM 688 C C . GLU A 1 95 ? 21.522 -10.481 -15.538 1.00 85.25 95 GLU A C 1
ATOM 690 O O . GLU A 1 95 ? 21.594 -10.267 -16.747 1.00 85.25 95 GLU A O 1
ATOM 695 N N . GLU A 1 96 ? 20.377 -10.328 -14.870 1.00 82.81 96 GLU A N 1
ATOM 696 C CA . GLU A 1 96 ? 19.123 -9.954 -15.526 1.00 82.81 96 GLU A CA 1
ATOM 697 C C . GLU A 1 96 ? 19.131 -8.502 -15.998 1.00 82.81 96 GLU A C 1
ATOM 699 O O . GLU A 1 96 ? 18.654 -8.207 -17.090 1.00 82.81 96 GLU A O 1
ATOM 704 N N . THR A 1 97 ? 19.766 -7.615 -15.231 1.00 85.38 97 THR A N 1
ATOM 705 C CA . THR A 1 97 ? 20.001 -6.228 -15.644 1.00 85.38 97 THR A CA 1
ATOM 706 C C . THR A 1 97 ? 20.801 -6.193 -16.947 1.00 85.38 97 THR A C 1
ATOM 708 O O . THR A 1 97 ? 20.404 -5.505 -17.883 1.00 85.38 97 THR A O 1
ATOM 711 N N . GLN A 1 98 ? 21.886 -6.969 -17.049 1.00 85.12 98 GLN A N 1
ATOM 712 C CA . GLN A 1 98 ? 22.697 -7.051 -18.269 1.00 85.12 98 GLN A CA 1
ATOM 713 C C . GLN A 1 98 ? 21.930 -7.660 -19.444 1.00 85.12 98 GLN A C 1
ATOM 715 O O . GLN A 1 98 ? 22.052 -7.161 -20.561 1.00 85.12 98 GLN A O 1
ATOM 720 N N . ARG A 1 99 ? 21.115 -8.699 -19.205 1.00 83.31 99 ARG A N 1
ATOM 721 C CA . ARG A 1 99 ? 20.244 -9.279 -20.238 1.00 83.31 99 ARG A CA 1
ATOM 722 C C . ARG A 1 99 ? 19.275 -8.234 -20.787 1.00 83.31 99 ARG A C 1
ATOM 724 O O . ARG A 1 99 ? 19.187 -8.086 -21.999 1.00 83.31 99 ARG A O 1
ATOM 731 N N . ILE A 1 100 ? 18.598 -7.495 -19.906 1.00 81.50 100 ILE A N 1
ATOM 732 C CA . ILE A 1 100 ? 17.647 -6.445 -20.293 1.00 81.50 100 ILE A CA 1
ATOM 733 C C . ILE A 1 100 ? 18.357 -5.344 -21.084 1.00 81.50 100 ILE A C 1
ATOM 735 O O . ILE A 1 100 ? 17.871 -4.953 -22.138 1.00 81.50 100 ILE A O 1
ATOM 739 N N . HIS A 1 101 ? 19.529 -4.889 -20.636 1.00 83.94 101 HIS A N 1
ATOM 740 C CA . HIS A 1 101 ? 20.307 -3.883 -21.364 1.00 83.94 101 HIS A CA 1
ATOM 741 C C . HIS A 1 101 ? 20.723 -4.378 -22.756 1.00 83.94 101 HIS A C 1
ATOM 743 O O . HIS A 1 101 ? 20.554 -3.657 -23.734 1.00 83.94 101 HIS A O 1
ATOM 749 N N . ALA A 1 102 ? 21.193 -5.622 -22.869 1.00 81.44 102 ALA A N 1
ATOM 750 C CA . ALA A 1 102 ? 21.554 -6.215 -24.154 1.00 81.44 102 ALA A CA 1
ATOM 751 C C . ALA A 1 102 ? 20.338 -6.377 -25.083 1.00 81.44 102 ALA A C 1
ATOM 753 O O . ALA A 1 102 ? 20.444 -6.143 -26.285 1.00 81.44 102 ALA A O 1
ATOM 754 N N . GLU A 1 103 ? 19.174 -6.745 -24.541 1.00 76.75 103 GLU A N 1
ATOM 755 C CA . GLU A 1 103 ? 17.914 -6.790 -25.290 1.00 76.75 103 GLU A CA 1
ATOM 756 C C . GLU A 1 103 ? 17.485 -5.392 -25.751 1.00 76.75 103 GLU A C 1
ATOM 758 O O . GLU A 1 103 ? 17.101 -5.236 -26.906 1.00 76.75 103 GLU A O 1
ATOM 763 N N . MET A 1 104 ? 17.594 -4.371 -24.895 1.00 74.44 104 MET A N 1
ATOM 764 C CA . MET A 1 104 ? 17.295 -2.978 -25.244 1.00 74.44 104 MET A CA 1
ATOM 765 C C . MET A 1 104 ? 18.228 -2.440 -26.332 1.00 74.44 104 MET A C 1
ATOM 767 O O . MET A 1 104 ? 17.769 -1.760 -27.245 1.00 74.44 104 MET A O 1
ATOM 771 N N . GLU A 1 105 ? 19.520 -2.763 -26.272 1.00 75.06 105 GLU A N 1
ATOM 772 C CA . GLU A 1 105 ? 20.490 -2.403 -27.313 1.00 75.06 105 GLU A CA 1
ATOM 773 C C . GLU A 1 105 ? 20.238 -3.155 -28.628 1.00 75.06 105 GLU A C 1
ATOM 775 O O . GLU A 1 105 ? 20.462 -2.612 -29.711 1.00 75.06 105 GLU A O 1
ATOM 780 N N . ALA A 1 106 ? 19.756 -4.398 -28.545 1.00 70.69 106 ALA A N 1
ATOM 781 C CA . ALA A 1 106 ? 19.396 -5.212 -29.702 1.00 70.69 106 ALA A CA 1
ATOM 782 C C . ALA A 1 106 ? 18.014 -4.867 -30.281 1.00 70.69 106 ALA A C 1
ATOM 784 O O . ALA A 1 106 ? 17.712 -5.275 -31.410 1.00 70.69 106 ALA A O 1
ATOM 785 N N . MET A 1 107 ? 17.167 -4.137 -29.546 1.00 63.03 107 MET A N 1
ATOM 786 C CA . MET A 1 107 ? 15.885 -3.682 -30.070 1.00 63.03 107 MET A CA 1
ATOM 787 C C . MET A 1 107 ? 16.143 -2.734 -31.240 1.00 63.03 107 MET A C 1
ATOM 789 O O . MET A 1 107 ? 16.881 -1.755 -31.098 1.00 63.03 107 MET A O 1
ATOM 793 N N . PRO A 1 108 ? 15.537 -2.990 -32.413 1.00 58.31 108 PRO A N 1
ATOM 794 C CA . PRO A 1 108 ? 15.673 -2.088 -33.535 1.00 58.31 108 PRO A CA 1
ATOM 795 C C . PRO A 1 108 ? 15.091 -0.738 -33.123 1.00 58.31 108 PRO A C 1
ATOM 797 O O . PRO A 1 108 ? 13.878 -0.581 -32.981 1.00 58.31 108 PRO A O 1
ATOM 800 N N . MET A 1 109 ? 15.974 0.241 -32.937 1.00 55.28 109 MET A N 1
ATOM 801 C CA . MET A 1 109 ? 15.611 1.646 -32.888 1.00 55.28 109 MET A CA 1
ATOM 802 C C . MET A 1 109 ? 14.877 1.943 -34.194 1.00 55.28 109 MET A C 1
ATOM 804 O O . MET A 1 109 ? 15.498 2.093 -35.249 1.00 55.28 109 MET A O 1
ATOM 808 N N . TYR A 1 110 ? 13.544 1.994 -34.159 1.00 51.00 110 TYR A N 1
ATOM 809 C CA . TYR A 1 110 ? 12.7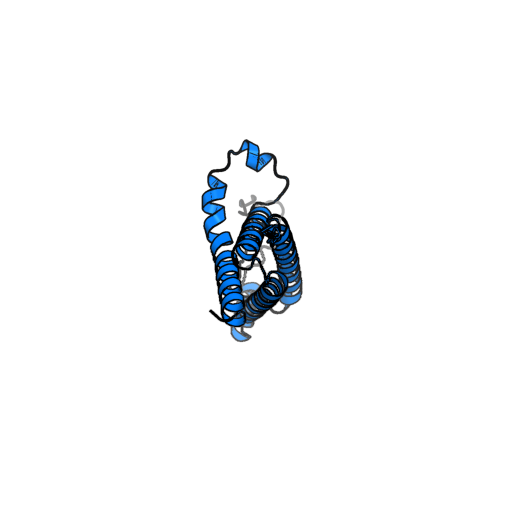99 2.637 -35.228 1.00 51.00 110 TYR A CA 1
ATOM 810 C C . TYR A 1 110 ? 13.253 4.090 -35.224 1.00 51.00 110 TYR A C 1
ATOM 812 O O . TYR A 1 110 ? 12.851 4.888 -34.380 1.00 51.00 110 TYR A O 1
ATOM 820 N N . ASN A 1 111 ? 14.181 4.393 -36.132 1.00 46.06 111 ASN A N 1
ATOM 821 C CA . ASN A 1 111 ? 14.724 5.721 -36.314 1.00 46.06 111 ASN A CA 1
ATOM 822 C C . ASN A 1 111 ? 13.560 6.708 -36.411 1.00 46.06 111 ASN A C 1
ATOM 824 O O . ASN A 1 111 ? 12.756 6.640 -37.343 1.00 46.06 111 ASN A O 1
ATOM 828 N N . LEU A 1 112 ? 13.561 7.710 -35.534 1.00 48.91 112 LEU A N 1
ATOM 829 C CA . LEU A 1 112 ? 12.833 8.977 -35.688 1.00 48.91 112 LEU A CA 1
ATOM 830 C C . LEU A 1 112 ? 13.306 9.783 -36.930 1.00 48.91 112 LEU A C 1
ATOM 832 O O . LEU A 1 112 ? 13.132 10.992 -37.004 1.00 48.91 112 LEU A O 1
ATOM 836 N N . GLY A 1 113 ? 13.912 9.111 -37.914 1.00 43.31 113 GLY A N 1
ATOM 837 C CA . GLY A 1 113 ? 14.414 9.615 -39.188 1.00 43.31 113 GLY A CA 1
ATOM 838 C C . GLY A 1 113 ? 13.973 8.725 -40.353 1.00 43.31 113 GLY A C 1
ATOM 839 O O . GLY A 1 113 ? 14.753 8.465 -41.267 1.00 43.31 113 GLY A O 1
ATOM 840 N N . ARG A 1 114 ? 12.740 8.202 -40.312 1.00 46.09 114 ARG A N 1
ATOM 841 C CA . ARG A 1 114 ? 12.100 7.617 -41.500 1.00 46.09 114 ARG A CA 1
ATOM 842 C C . ARG A 1 114 ? 12.000 8.729 -42.568 1.00 46.09 114 ARG A C 1
ATOM 844 O O . ARG A 1 114 ? 11.574 9.829 -42.215 1.00 46.09 114 ARG A O 1
ATOM 851 N N . PRO A 1 115 ? 12.387 8.502 -43.838 1.00 51.62 115 PRO A N 1
ATOM 852 C CA . PRO A 1 115 ? 12.095 9.461 -44.903 1.00 51.62 115 PRO A CA 1
ATOM 853 C C . PRO A 1 115 ? 10.578 9.690 -44.971 1.00 51.62 115 PRO A C 1
ATOM 855 O O . PRO A 1 115 ? 9.808 8.756 -44.739 1.00 51.62 115 PRO A O 1
ATOM 858 N N . ALA A 1 116 ? 10.168 10.930 -45.250 1.00 54.72 116 ALA A N 1
ATOM 859 C CA . ALA A 1 116 ? 8.806 11.460 -45.091 1.00 54.72 116 ALA A CA 1
ATOM 860 C C . ALA A 1 116 ? 7.692 10.717 -45.866 1.00 54.72 116 ALA A C 1
ATOM 862 O O . ALA A 1 116 ? 6.516 11.015 -45.674 1.00 54.72 116 ALA A O 1
ATOM 863 N N . ASP A 1 117 ? 8.049 9.731 -46.690 1.00 51.28 117 ASP A N 1
ATOM 864 C CA . ASP A 1 117 ? 7.185 9.154 -47.721 1.00 51.28 117 ASP A CA 1
ATOM 865 C C . ASP A 1 117 ? 6.750 7.707 -47.414 1.00 51.28 117 ASP A C 1
ATOM 867 O O . ASP A 1 117 ? 6.081 7.069 -48.225 1.00 51.28 117 ASP A O 1
ATOM 871 N N . ALA A 1 118 ? 7.130 7.149 -46.260 1.00 54.25 118 ALA A N 1
ATOM 872 C CA . ALA A 1 118 ? 6.701 5.809 -45.860 1.00 54.25 118 ALA A CA 1
ATOM 873 C C . ALA A 1 118 ? 5.370 5.872 -45.099 1.00 54.25 118 ALA A C 1
ATOM 875 O O . ALA A 1 118 ? 5.306 6.476 -44.026 1.00 54.25 118 ALA A O 1
ATOM 876 N N . GLU A 1 119 ? 4.337 5.200 -45.625 1.00 50.06 119 GLU A N 1
ATOM 877 C CA . GLU A 1 119 ? 3.017 5.109 -44.991 1.00 50.06 119 GLU A CA 1
ATOM 878 C C . GLU A 1 119 ? 3.141 4.765 -43.491 1.00 50.06 119 GLU A C 1
ATOM 880 O O . GLU A 1 119 ? 3.924 3.874 -43.108 1.00 50.06 119 GLU A O 1
ATOM 885 N N . PRO A 1 120 ? 2.426 5.497 -42.614 1.00 50.06 120 PRO A N 1
ATOM 886 C CA . PRO A 1 120 ? 2.481 5.264 -41.183 1.00 50.06 120 PRO A CA 1
ATOM 887 C C . PRO A 1 120 ? 1.921 3.872 -40.898 1.00 50.06 120 PRO A C 1
ATOM 889 O O . PRO A 1 120 ? 0.739 3.601 -41.089 1.00 50.06 120 PRO A O 1
ATOM 892 N N . VAL A 1 121 ? 2.789 2.977 -40.429 1.00 50.41 121 VAL A N 1
ATOM 893 C CA . VAL A 1 121 ? 2.335 1.745 -39.788 1.00 50.41 121 VAL A CA 1
ATOM 894 C C . VAL A 1 121 ? 1.657 2.192 -38.502 1.00 50.41 121 VAL A C 1
ATOM 896 O O . VAL A 1 121 ? 2.250 2.961 -37.745 1.00 50.41 121 VAL A O 1
ATOM 899 N N . ALA A 1 122 ? 0.415 1.768 -38.277 1.00 42.06 122 ALA A N 1
ATOM 900 C CA . ALA A 1 122 ? -0.266 2.003 -37.014 1.00 42.06 122 ALA A CA 1
ATOM 901 C C . ALA A 1 122 ? 0.542 1.312 -35.909 1.00 42.06 122 ALA A C 1
ATOM 903 O O . ALA A 1 122 ? 0.502 0.094 -35.756 1.00 42.06 122 ALA A O 1
ATOM 904 N N . ILE A 1 123 ? 1.357 2.095 -35.208 1.00 45.34 123 ILE A N 1
ATOM 905 C CA . ILE A 1 123 ? 2.050 1.653 -34.012 1.00 45.34 123 ILE A CA 1
ATOM 906 C C . ILE A 1 123 ? 0.981 1.686 -32.929 1.00 45.34 123 ILE A C 1
ATOM 908 O O . ILE A 1 123 ? 0.601 2.766 -32.471 1.00 45.34 123 ILE A O 1
ATOM 912 N N . ASP A 1 124 ? 0.484 0.512 -32.540 1.00 40.59 124 ASP A N 1
ATOM 913 C CA . ASP A 1 124 ? -0.058 0.371 -31.195 1.00 40.59 124 ASP A CA 1
ATOM 914 C C . ASP A 1 124 ? 1.026 0.912 -30.259 1.00 40.59 124 ASP A C 1
ATOM 916 O O . ASP A 1 124 ? 2.171 0.447 -30.341 1.00 40.59 124 ASP A O 1
ATOM 920 N N . PRO A 1 125 ? 0.742 1.947 -29.449 1.00 39.25 125 PRO A N 1
ATOM 921 C CA . PRO A 1 125 ? 1.739 2.465 -28.535 1.00 39.25 125 PRO A CA 1
ATOM 922 C C . PRO A 1 125 ? 2.225 1.271 -27.724 1.00 39.25 125 PRO A C 1
ATOM 924 O O . PRO A 1 125 ? 1.411 0.582 -27.108 1.00 39.25 125 PRO A O 1
ATOM 927 N N . ILE A 1 126 ? 3.533 1.000 -27.752 1.00 46.66 126 ILE A N 1
ATOM 928 C CA . ILE A 1 126 ? 4.166 0.056 -26.830 1.00 46.66 126 ILE A CA 1
ATOM 929 C C . ILE A 1 126 ? 4.058 0.710 -25.450 1.00 46.66 126 ILE A C 1
ATOM 931 O O . ILE A 1 126 ? 4.983 1.328 -24.928 1.00 46.66 126 ILE A O 1
ATOM 935 N N . ALA A 1 127 ? 2.854 0.660 -24.896 1.00 35.72 127 ALA A N 1
ATOM 936 C CA . ALA A 1 127 ? 2.555 0.949 -23.526 1.00 35.72 127 ALA A CA 1
ATOM 937 C C . ALA A 1 127 ? 3.053 -0.276 -22.765 1.00 35.72 127 ALA A C 1
ATOM 939 O O . ALA A 1 127 ? 2.456 -1.347 -22.820 1.00 35.72 127 ALA A O 1
ATOM 940 N N . SER A 1 128 ? 4.174 -0.091 -22.076 1.00 38.25 128 SER A N 1
ATOM 941 C CA . SER A 1 128 ? 4.793 -1.025 -21.137 1.00 38.25 128 SER A CA 1
ATOM 942 C C . SER A 1 128 ? 5.555 -2.211 -21.745 1.00 38.25 128 SER A C 1
ATOM 944 O O . SER A 1 128 ? 5.072 -3.335 -21.832 1.00 38.25 128 SER A O 1
ATOM 946 N N . LEU A 1 129 ? 6.851 -2.002 -21.987 1.00 45.75 129 LEU A N 1
ATOM 947 C CA . LEU A 1 129 ? 7.819 -2.989 -21.505 1.00 45.75 129 LEU A CA 1
ATOM 948 C C . LEU A 1 129 ? 7.716 -2.987 -19.973 1.00 45.75 129 LEU A C 1
ATOM 950 O O . LEU A 1 129 ? 8.333 -2.168 -19.299 1.00 45.75 129 LEU A O 1
ATOM 954 N N . SER A 1 130 ? 6.837 -3.827 -19.421 1.00 51.00 130 SER A N 1
ATOM 955 C CA . SER A 1 130 ? 6.769 -4.043 -17.977 1.00 51.00 130 SER A CA 1
ATOM 956 C C . SER A 1 130 ? 7.791 -5.124 -17.632 1.00 51.00 130 SER A C 1
ATOM 958 O O . SER A 1 130 ? 7.538 -6.314 -17.835 1.00 51.00 130 SER A O 1
ATOM 960 N N . TYR A 1 131 ? 8.973 -4.725 -17.172 1.00 57.66 131 TYR A N 1
ATOM 961 C CA . TYR A 1 131 ? 9.959 -5.684 -16.682 1.00 57.66 131 TYR A CA 1
ATOM 962 C C . TYR A 1 131 ? 9.453 -6.333 -15.391 1.00 57.66 131 TYR A C 1
ATOM 964 O O . TYR A 1 131 ? 8.790 -5.697 -14.574 1.00 57.66 131 TYR A O 1
ATOM 972 N N . ALA A 1 132 ? 9.771 -7.614 -15.199 1.00 70.88 132 ALA A N 1
ATOM 973 C CA . ALA A 1 132 ? 9.385 -8.353 -13.996 1.00 70.88 132 ALA A CA 1
ATOM 974 C C . ALA A 1 132 ? 10.117 -7.868 -12.726 1.00 70.88 132 ALA A C 1
ATOM 976 O O . ALA A 1 132 ? 9.776 -8.294 -11.625 1.00 70.88 132 ALA A O 1
ATOM 977 N N . CYS A 1 133 ? 11.123 -7.002 -12.878 1.00 81.94 133 CYS A N 1
ATOM 978 C CA . CYS A 1 133 ? 11.954 -6.471 -11.809 1.00 81.94 133 CYS A CA 1
ATOM 979 C C . CYS A 1 133 ? 12.291 -4.987 -12.049 1.00 81.94 133 CYS A C 1
ATOM 981 O O . CYS A 1 133 ? 12.141 -4.463 -13.151 1.00 81.94 133 CYS A O 1
ATOM 983 N N . ILE A 1 134 ? 1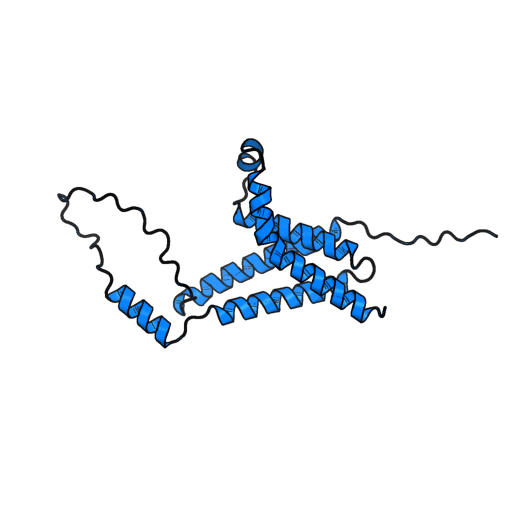2.744 -4.313 -10.994 1.00 82.44 134 ILE A N 1
ATOM 984 C CA . ILE A 1 134 ? 13.122 -2.902 -10.948 1.00 82.44 134 ILE A CA 1
ATOM 985 C C . ILE A 1 134 ? 14.599 -2.776 -11.325 1.00 82.44 134 ILE A C 1
ATOM 987 O O . ILE A 1 134 ? 15.479 -3.283 -10.612 1.00 82.44 134 ILE A O 1
ATOM 991 N N . LEU A 1 135 ? 14.862 -2.067 -12.422 1.00 85.25 135 LEU A N 1
ATOM 992 C CA . LEU A 1 135 ? 16.209 -1.735 -12.877 1.00 85.25 135 LEU A CA 1
ATOM 993 C C . LEU A 1 135 ? 16.905 -0.760 -11.906 1.00 85.25 135 LEU A C 1
ATOM 995 O O . LEU A 1 135 ? 16.233 0.002 -11.204 1.00 85.25 135 LEU A O 1
ATOM 999 N N . PRO A 1 136 ? 18.249 -0.768 -11.819 1.00 84.19 136 PRO A N 1
ATOM 1000 C CA . PRO A 1 136 ? 18.997 0.133 -10.943 1.00 84.19 136 PRO A CA 1
ATOM 1001 C C . PRO A 1 136 ? 18.693 1.627 -11.117 1.00 84.19 136 PRO A C 1
ATOM 1003 O O . PRO A 1 136 ? 18.643 2.354 -10.122 1.00 84.19 136 PRO A O 1
ATOM 1006 N N . GLU A 1 137 ? 18.484 2.059 -12.352 1.00 82.81 137 GLU A N 1
ATOM 1007 C CA . GLU A 1 137 ? 18.180 3.426 -12.771 1.00 82.81 137 GLU A CA 1
ATOM 1008 C C . GLU A 1 137 ? 16.769 3.874 -12.364 1.00 82.81 137 GLU A C 1
ATOM 1010 O O . GLU A 1 137 ? 16.594 5.018 -11.952 1.00 82.81 137 GLU A O 1
ATOM 1015 N N . ASP A 1 138 ? 15.798 2.959 -12.334 1.00 83.25 138 ASP A N 1
ATOM 1016 C CA . ASP A 1 138 ? 14.404 3.256 -11.974 1.00 83.25 138 ASP A CA 1
ATOM 1017 C C . ASP A 1 138 ? 14.147 3.188 -10.458 1.00 83.25 138 ASP A C 1
ATOM 1019 O O . ASP A 1 138 ? 13.015 3.363 -9.987 1.00 83.25 138 ASP A O 1
ATOM 1023 N N . ARG A 1 139 ? 15.180 2.903 -9.652 1.00 83.81 139 ARG A N 1
ATOM 1024 C CA . ARG A 1 139 ? 15.041 2.707 -8.198 1.00 83.81 139 ARG A CA 1
ATOM 1025 C C . ARG A 1 139 ? 14.466 3.927 -7.492 1.00 83.81 139 ARG A C 1
ATOM 1027 O O . ARG A 1 139 ? 13.649 3.749 -6.592 1.00 83.81 139 ARG A O 1
ATOM 1034 N N . SER A 1 140 ? 14.901 5.139 -7.846 1.00 83.06 140 SER A N 1
ATOM 1035 C CA . SER A 1 140 ? 14.440 6.369 -7.185 1.00 83.06 140 SER A CA 1
ATOM 1036 C C . SER A 1 140 ? 12.952 6.597 -7.401 1.00 83.06 140 SER A C 1
ATOM 1038 O O . SER A 1 140 ? 12.232 6.895 -6.450 1.00 83.06 140 SER A O 1
ATOM 1040 N N . ASP A 1 141 ? 12.494 6.399 -8.631 1.00 81.25 141 ASP A N 1
ATOM 1041 C CA . ASP A 1 141 ? 11.130 6.711 -9.047 1.00 81.25 141 ASP A CA 1
ATOM 1042 C C . ASP A 1 141 ? 10.155 5.669 -8.496 1.00 81.25 141 ASP A C 1
ATOM 1044 O O . ASP A 1 141 ? 9.088 6.010 -7.972 1.00 81.25 141 ASP A O 1
ATOM 1048 N N . ASN A 1 142 ? 10.573 4.399 -8.489 1.00 81.94 142 ASN A N 1
ATOM 1049 C CA . ASN A 1 142 ? 9.849 3.329 -7.808 1.00 81.94 142 ASN A CA 1
ATOM 1050 C C . ASN A 1 142 ? 9.780 3.572 -6.298 1.00 81.94 142 ASN A C 1
ATOM 1052 O O . ASN A 1 142 ? 8.706 3.467 -5.707 1.00 81.94 142 ASN A O 1
ATOM 1056 N N . LEU A 1 143 ? 10.894 3.942 -5.661 1.00 83.75 143 LEU A N 1
ATOM 1057 C CA . LEU A 1 143 ? 10.924 4.197 -4.221 1.00 83.75 143 LEU A CA 1
ATOM 1058 C C . LEU A 1 143 ? 10.068 5.411 -3.848 1.00 83.75 143 LEU A C 1
ATOM 1060 O O . LEU A 1 143 ? 9.354 5.363 -2.844 1.00 83.75 143 LEU A O 1
ATOM 1064 N N . PHE A 1 144 ? 10.077 6.467 -4.663 1.00 84.19 144 PHE A N 1
ATOM 1065 C CA . PHE A 1 144 ? 9.207 7.627 -4.485 1.00 84.19 144 PHE A CA 1
ATOM 1066 C C . PHE A 1 144 ? 7.728 7.235 -4.584 1.00 84.19 144 PHE A C 1
ATOM 1068 O O . PHE A 1 144 ? 6.953 7.524 -3.670 1.00 84.19 144 PHE A O 1
ATOM 1075 N N . THR A 1 145 ? 7.355 6.502 -5.635 1.00 83.19 145 THR A N 1
ATOM 1076 C CA . THR A 1 145 ? 5.977 6.040 -5.862 1.00 83.19 145 THR A CA 1
ATOM 1077 C C . THR A 1 145 ? 5.499 5.119 -4.737 1.00 83.19 145 THR A C 1
ATOM 1079 O O . THR A 1 145 ? 4.436 5.339 -4.158 1.00 83.19 145 THR A O 1
ATOM 1082 N N . MET A 1 146 ? 6.316 4.140 -4.335 1.00 83.50 146 MET A N 1
ATOM 1083 C CA . MET A 1 146 ? 5.998 3.239 -3.222 1.00 83.50 146 MET A CA 1
ATOM 1084 C C . MET A 1 146 ? 5.877 3.983 -1.889 1.00 83.50 146 MET A C 1
ATOM 1086 O O . MET A 1 146 ? 4.999 3.666 -1.086 1.00 83.50 146 MET A O 1
ATOM 1090 N N . THR A 1 147 ? 6.736 4.976 -1.644 1.00 86.12 147 THR A N 1
ATOM 1091 C CA . THR A 1 147 ? 6.666 5.801 -0.429 1.00 86.12 147 THR A CA 1
ATOM 1092 C C . THR A 1 147 ? 5.382 6.620 -0.409 1.00 86.12 147 THR A C 1
ATOM 1094 O O . THR A 1 147 ? 4.717 6.697 0.625 1.00 86.12 147 THR A O 1
ATOM 1097 N N . TRP A 1 148 ? 4.996 7.195 -1.548 1.00 87.75 148 TRP A N 1
ATOM 1098 C CA . TRP A 1 148 ? 3.739 7.919 -1.677 1.00 87.75 148 TRP A CA 1
ATOM 1099 C C . TRP A 1 148 ? 2.535 7.016 -1.390 1.00 87.75 148 TRP A C 1
ATOM 1101 O O . TRP A 1 148 ? 1.720 7.335 -0.521 1.00 87.75 148 TRP A O 1
ATOM 1111 N N . ASP A 1 149 ? 2.473 5.845 -2.024 1.00 86.69 149 ASP A N 1
ATOM 1112 C CA . ASP A 1 149 ? 1.417 4.859 -1.786 1.00 86.69 149 ASP A CA 1
ATOM 1113 C C . ASP A 1 149 ? 1.360 4.428 -0.318 1.00 86.69 149 ASP A C 1
ATOM 1115 O O . ASP A 1 149 ? 0.276 4.327 0.263 1.00 86.69 149 ASP A O 1
ATOM 1119 N N . PHE A 1 150 ? 2.517 4.216 0.311 1.00 87.88 150 PHE A N 1
ATOM 1120 C CA . PHE A 1 150 ? 2.605 3.902 1.734 1.00 87.88 150 PHE A CA 1
ATOM 1121 C C . PHE A 1 150 ? 1.983 5.006 2.598 1.00 87.88 150 PHE A C 1
ATOM 1123 O O . PHE A 1 150 ? 1.169 4.707 3.478 1.00 87.88 150 PHE A O 1
ATOM 1130 N N . LEU A 1 151 ? 2.318 6.274 2.344 1.00 90.81 151 LEU A N 1
ATOM 1131 C CA . LEU A 1 151 ? 1.775 7.408 3.097 1.00 90.81 151 LEU A CA 1
ATOM 1132 C C . LEU A 1 151 ? 0.258 7.527 2.920 1.00 90.81 151 LEU A C 1
ATOM 1134 O O . LEU A 1 151 ? -0.459 7.719 3.906 1.00 90.81 151 LEU A O 1
ATOM 1138 N N . VAL A 1 152 ? -0.241 7.351 1.694 1.00 89.50 152 VAL A N 1
ATOM 1139 C CA . VAL A 1 152 ? -1.681 7.374 1.400 1.00 89.50 152 VAL A CA 1
ATOM 1140 C C . VAL A 1 152 ? -2.401 6.233 2.124 1.00 89.50 152 VAL A C 1
ATOM 1142 O O . VAL A 1 152 ? -3.419 6.471 2.781 1.00 89.50 152 VAL A O 1
ATOM 1145 N N . ARG A 1 153 ? -1.861 5.007 2.083 1.00 89.25 153 ARG A N 1
ATOM 1146 C CA . ARG A 1 153 ? -2.426 3.861 2.815 1.00 89.25 153 ARG A CA 1
ATOM 1147 C C . ARG A 1 153 ? -2.433 4.098 4.316 1.00 89.25 153 ARG A C 1
ATOM 1149 O O . ARG A 1 153 ? -3.448 3.852 4.965 1.00 89.25 153 ARG A O 1
ATOM 1156 N N . LEU A 1 154 ? -1.331 4.592 4.875 1.00 90.25 154 LEU A N 1
ATOM 1157 C CA . LEU A 1 154 ? -1.223 4.866 6.304 1.00 90.25 154 LEU A CA 1
ATOM 1158 C C . LEU A 1 154 ? -2.253 5.915 6.742 1.00 90.25 154 LEU A C 1
ATOM 1160 O O . LEU A 1 154 ? -2.965 5.702 7.725 1.00 90.25 154 LEU A O 1
ATOM 1164 N N . ALA A 1 155 ? -2.385 7.007 5.987 1.00 91.50 155 ALA A N 1
ATOM 1165 C CA . ALA A 1 155 ? -3.381 8.040 6.247 1.00 91.50 155 ALA A CA 1
ATOM 1166 C C . ALA A 1 155 ? -4.814 7.483 6.174 1.00 91.50 155 ALA A C 1
ATOM 1168 O O . ALA A 1 155 ? -5.620 7.748 7.069 1.00 91.50 155 ALA A O 1
ATOM 1169 N N . ALA A 1 156 ? -5.120 6.662 5.166 1.00 91.62 156 ALA A N 1
ATOM 1170 C CA . ALA A 1 156 ? -6.427 6.027 5.004 1.00 91.62 156 ALA A CA 1
ATOM 1171 C C . ALA A 1 156 ? -6.747 5.030 6.132 1.00 91.62 156 ALA A C 1
ATOM 1173 O O . ALA A 1 156 ? -7.860 5.040 6.659 1.00 91.62 156 ALA A O 1
ATOM 1174 N N . VAL A 1 157 ? -5.773 4.222 6.567 1.00 91.06 157 VAL A N 1
ATOM 1175 C CA . VAL A 1 157 ? -5.927 3.341 7.737 1.00 91.06 157 VAL A CA 1
ATOM 1176 C C . VAL A 1 157 ? -6.232 4.173 8.977 1.00 91.06 157 VAL A C 1
ATOM 1178 O O . VAL A 1 157 ? -7.216 3.896 9.663 1.00 91.06 157 VAL A O 1
ATOM 1181 N N . ILE A 1 158 ? -5.446 5.220 9.254 1.00 89.69 158 ILE A N 1
ATOM 1182 C CA . ILE A 1 158 ? -5.669 6.101 10.409 1.00 89.69 158 ILE A CA 1
ATOM 1183 C C . ILE A 1 158 ? -7.069 6.717 10.344 1.00 89.69 158 ILE A C 1
ATOM 1185 O O . ILE A 1 158 ? -7.810 6.620 11.323 1.00 89.69 158 ILE A O 1
ATOM 1189 N N . ALA A 1 159 ? -7.471 7.265 9.196 1.00 90.75 159 ALA A N 1
ATOM 1190 C CA . ALA A 1 159 ? -8.812 7.807 8.996 1.00 90.75 159 ALA A CA 1
ATOM 1191 C C . ALA A 1 159 ? -9.897 6.756 9.290 1.00 90.75 159 ALA A C 1
ATOM 1193 O O . ALA A 1 159 ? -10.807 7.017 10.078 1.00 90.75 159 ALA A O 1
ATOM 1194 N N . GLY A 1 160 ? -9.751 5.536 8.767 1.00 88.25 160 GLY A N 1
ATOM 1195 C CA . GLY A 1 160 ? -10.661 4.421 9.037 1.00 88.25 160 GLY A CA 1
ATOM 1196 C C . GLY A 1 160 ? -10.758 4.076 10.525 1.00 88.25 160 GLY A C 1
ATOM 1197 O O . GLY A 1 160 ? -11.851 3.819 11.034 1.00 88.25 160 GLY A O 1
ATOM 1198 N N . THR A 1 161 ? -9.646 4.153 11.268 1.00 86.75 161 THR A N 1
ATOM 1199 C CA . THR A 1 161 ? -9.678 3.906 12.720 1.00 86.75 161 THR A CA 1
ATOM 1200 C C . THR A 1 161 ? -10.455 4.964 13.511 1.00 86.75 161 THR A C 1
ATOM 1202 O O . THR A 1 161 ? -10.968 4.666 14.600 1.00 86.75 161 THR A O 1
ATOM 1205 N N . LEU A 1 162 ? -10.528 6.193 12.987 1.00 86.69 162 LEU A N 1
ATOM 1206 C CA . LEU A 1 162 ? -11.220 7.327 13.603 1.00 86.69 162 LEU A CA 1
ATOM 1207 C C . LEU A 1 162 ? -12.728 7.308 13.329 1.00 86.69 162 LEU A C 1
ATOM 1209 O O . LEU A 1 162 ? -13.487 7.802 14.162 1.00 86.69 162 LEU A O 1
ATOM 1213 N N . LEU A 1 163 ? -13.169 6.694 12.224 1.00 87.44 163 LEU A N 1
ATOM 1214 C CA . LEU A 1 163 ? -14.592 6.573 11.873 1.00 87.44 163 LEU A CA 1
ATOM 1215 C C . LEU A 1 163 ? -15.394 5.747 12.888 1.00 87.44 163 LEU A C 1
ATOM 1217 O O . LEU A 1 163 ? -16.595 5.952 13.052 1.00 87.44 163 LEU A O 1
ATOM 1221 N N . VAL A 1 164 ? -14.746 4.820 13.596 1.00 84.12 164 VAL A N 1
ATOM 1222 C CA . VAL A 1 164 ? -15.410 4.004 14.617 1.00 84.12 164 VAL A CA 1
ATOM 1223 C C . VAL A 1 164 ? -15.322 4.717 15.969 1.00 84.12 164 VAL A C 1
ATOM 1225 O O . VAL A 1 164 ? -14.223 4.824 16.526 1.00 84.12 164 VAL A O 1
ATOM 1228 N N . PRO A 1 165 ? -16.436 5.143 16.588 1.00 76.75 165 PRO A N 1
ATOM 1229 C CA . PRO A 1 165 ? -16.391 5.818 17.880 1.00 76.75 165 PRO A CA 1
ATOM 1230 C C . PRO A 1 165 ? -15.771 4.917 18.955 1.00 76.75 165 PRO A C 1
ATOM 1232 O O . PRO A 1 165 ? -15.950 3.693 18.977 1.00 76.75 165 PRO A O 1
ATOM 1235 N N . ARG A 1 166 ? -15.002 5.513 19.870 1.00 72.69 166 ARG A N 1
ATOM 1236 C CA . ARG A 1 166 ? -14.527 4.801 21.061 1.00 72.69 166 ARG A CA 1
ATOM 1237 C C . ARG A 1 166 ? -15.720 4.604 21.993 1.00 72.69 166 ARG A C 1
ATOM 1239 O O . ARG A 1 166 ? -16.224 5.576 22.551 1.00 72.69 166 ARG A O 1
ATOM 1246 N N . ARG A 1 167 ? -16.157 3.358 22.200 1.00 63.44 167 ARG A N 1
ATOM 1247 C CA . ARG A 1 167 ? -17.094 3.040 23.286 1.00 63.44 167 ARG A CA 1
ATOM 1248 C C . ARG A 1 167 ? -16.385 3.304 24.615 1.00 63.44 167 ARG A C 1
ATOM 1250 O O . ARG A 1 167 ? -15.618 2.470 25.085 1.00 63.44 167 ARG A O 1
ATOM 1257 N N . ARG A 1 168 ? -16.614 4.475 25.215 1.00 59.03 168 ARG A N 1
ATOM 1258 C CA . ARG A 1 168 ? -16.341 4.683 26.641 1.00 59.03 168 ARG A CA 1
ATOM 1259 C C . ARG A 1 168 ? -17.313 3.781 27.390 1.00 59.03 168 ARG A C 1
ATOM 1261 O O . ARG A 1 168 ? -18.513 4.034 27.364 1.00 59.03 168 ARG A O 1
ATOM 1268 N N . SER A 1 169 ? -16.811 2.732 28.032 1.00 53.59 169 SER A N 1
ATOM 1269 C CA . SER A 1 169 ? -17.559 2.026 29.068 1.00 53.59 169 SER A CA 1
ATOM 1270 C C . SER A 1 169 ? -17.793 3.018 30.204 1.00 53.59 169 SER A C 1
ATOM 1272 O O . SER A 1 169 ? -16.938 3.202 31.069 1.00 53.59 169 SER A O 1
ATOM 1274 N N . ARG A 1 170 ? -18.911 3.742 30.147 1.00 46.75 170 ARG A N 1
ATOM 1275 C CA . ARG A 1 170 ? -19.399 4.523 31.274 1.00 46.75 170 ARG A CA 1
ATOM 1276 C C . ARG A 1 170 ? -19.868 3.480 32.280 1.00 46.75 170 ARG A C 1
ATOM 1278 O O . ARG A 1 170 ? -20.904 2.859 32.085 1.00 46.75 170 ARG A O 1
ATOM 1285 N N . THR A 1 171 ? -19.048 3.206 33.285 1.00 51.53 171 THR A N 1
ATOM 1286 C CA . THR A 1 171 ? -19.525 2.561 34.503 1.00 51.53 171 THR A CA 1
ATOM 1287 C C . THR A 1 171 ? -20.496 3.552 35.127 1.00 51.53 171 THR A C 1
ATOM 1289 O O . THR A 1 171 ? -20.074 4.515 35.768 1.00 51.53 171 THR A O 1
ATOM 1292 N N . GLU A 1 172 ? -21.786 3.403 34.838 1.00 49.19 172 GLU A N 1
ATOM 1293 C CA . GLU A 1 172 ? -22.805 4.010 35.683 1.00 49.19 172 GLU A CA 1
ATOM 1294 C C . GLU A 1 172 ? -22.597 3.440 37.090 1.00 49.19 172 GLU A C 1
ATOM 1296 O O . GLU A 1 172 ? -22.485 2.217 37.231 1.00 49.19 172 GLU A O 1
ATOM 1301 N N . PRO A 1 173 ? -22.450 4.282 38.126 1.00 51.97 173 PRO A N 1
ATOM 1302 C CA . PRO A 1 173 ? -22.480 3.774 39.481 1.00 51.97 173 PRO A CA 1
ATOM 1303 C C . PRO A 1 173 ? -23.883 3.205 39.694 1.00 51.97 173 PRO A C 1
ATOM 1305 O O . PRO A 1 173 ? -24.866 3.943 39.668 1.00 51.97 173 PRO A O 1
ATOM 1308 N N . LEU A 1 174 ? -23.970 1.883 39.851 1.00 53.19 174 LEU A N 1
ATOM 1309 C CA . LEU A 1 174 ? -25.151 1.233 40.404 1.00 53.19 174 LEU A CA 1
ATOM 1310 C C . LEU A 1 174 ? -25.358 1.834 41.795 1.00 53.19 174 LEU A C 1
ATOM 1312 O O . LEU A 1 174 ? -24.619 1.524 42.726 1.00 53.19 174 LEU A O 1
ATOM 1316 N N . ALA A 1 175 ? -26.311 2.755 41.894 1.00 53.28 175 ALA A N 1
ATOM 1317 C CA . ALA A 1 175 ? -26.827 3.215 43.166 1.00 53.28 175 ALA A CA 1
ATOM 1318 C C . ALA A 1 175 ? -27.561 2.030 43.808 1.00 53.28 175 ALA A C 1
ATOM 1320 O O . ALA A 1 175 ? -28.628 1.630 43.339 1.00 53.28 175 ALA A O 1
ATOM 1321 N N . HIS A 1 176 ? -26.951 1.458 44.840 1.00 47.16 176 HIS A N 1
ATOM 1322 C CA . HIS A 1 176 ? -27.610 0.616 45.829 1.00 47.16 176 HIS A CA 1
ATOM 1323 C C . HIS A 1 176 ? -27.412 1.250 47.198 1.00 47.16 176 HIS A C 1
ATOM 1325 O O . HIS A 1 176 ? -26.275 1.705 47.467 1.00 47.16 176 HIS A O 1
#

Mean predicted aligned error: 11.58 Å

Solvent-accessible surface area (backbone atoms only — not comparable to full-atom values): 10221 Å² total; per-residue (Å²): 131,60,68,69,59,53,39,52,53,34,21,50,54,27,48,51,39,52,63,48,31,59,70,52,45,58,71,56,55,71,71,53,56,69,73,60,59,72,70,46,100,56,58,70,68,60,47,40,47,40,52,28,19,23,50,23,10,37,50,33,34,69,66,28,68,92,44,43,67,65,26,49,50,49,37,53,53,50,49,51,50,52,52,53,50,51,54,62,72,31,47,49,51,74,69,55,46,52,51,51,50,52,50,58,71,66,46,80,74,79,60,98,71,67,69,94,83,64,80,81,73,86,70,73,76,85,76,68,89,75,66,94,43,46,49,84,86,50,45,64,61,51,51,50,52,53,50,50,52,49,51,52,35,51,52,24,21,53,52,19,33,64,73,50,78,79,81,75,84,74,78,71,80,80,86,125

Foldseek 3Di:
DDLVVLLVVLLVVLLVLLVCQLVVVVVVVVPDDVVVVVVDPDDPNLVSLLVSLLVSLLSSCVSNLPNSVSSLVSNLVVLVVVLVCVQVVQADDPVVLVVVVVVVVVPPPPDPPDPPPDDDDPPPPPPDPPDSHAHPVCSVVVVVVSVVSSVSSSVSSNVSNVVDDRPDPPPDPPDD

Organism: Ectopseudomonas mendocina (NCBI:txid300)

Sequence (176 aa):
MPAIVRIGLSALATLVVLYFSPQLLPHLLVLLPESVAAALPIGPFILNLLLSSLLAGVCLALLASNHRLATAGLVALGLLGIYAFGFYSNLCSVEETQRIHAEMEAMPMYNLGRPADAEPVAIDPIASLSYACILPEDRSDNLFTMTWDFLVRLAAVIAGTLLVPRRRSRTEPLAH